Protein AF-A0A920US20-F1 (afdb_monomer_lite)

Structure (mmCIF, N/CA/C/O backbone):
data_AF-A0A920US20-F1
#
_entry.id   AF-A0A920US20-F1
#
loop_
_atom_site.group_PDB
_atom_site.id
_atom_site.type_symbol
_atom_site.label_atom_id
_atom_site.label_alt_id
_atom_site.label_comp_id
_atom_site.label_asym_id
_atom_site.label_entity_id
_atom_site.label_seq_id
_atom_site.pdbx_PDB_ins_code
_atom_site.Cartn_x
_atom_site.Cartn_y
_atom_site.Cartn_z
_atom_site.occupancy
_atom_site.B_iso_or_equiv
_atom_site.auth_seq_id
_atom_site.auth_comp_id
_atom_site.auth_asym_id
_atom_site.auth_atom_id
_atom_site.pdbx_PDB_model_num
ATOM 1 N N . MET A 1 1 ? -4.180 6.768 5.209 1.00 93.56 1 MET A N 1
ATOM 2 C CA . MET A 1 1 ? -3.061 7.690 4.934 1.00 93.56 1 MET A CA 1
ATOM 3 C C . MET A 1 1 ? -2.741 7.596 3.457 1.00 93.56 1 MET A C 1
ATOM 5 O O . MET A 1 1 ? -3.327 6.756 2.790 1.00 93.56 1 MET A O 1
ATOM 9 N N . ASP A 1 2 ? -1.893 8.463 2.949 1.00 95.25 2 ASP A N 1
ATOM 10 C CA . ASP A 1 2 ? -1.355 8.416 1.595 1.00 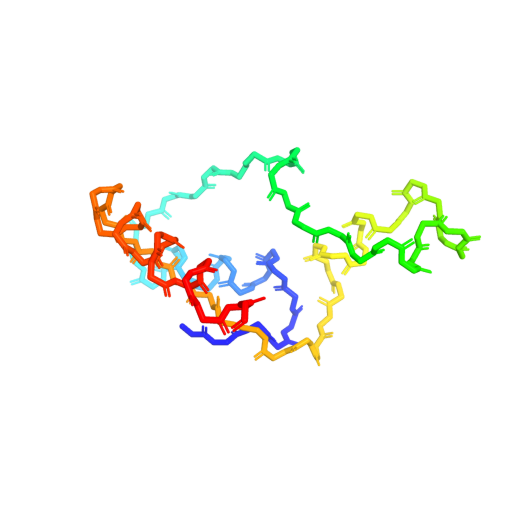95.25 2 ASP A CA 1
ATOM 11 C C . ASP A 1 2 ? 0.004 7.702 1.564 1.00 95.25 2 ASP A C 1
ATOM 13 O O . ASP A 1 2 ? 0.639 7.532 2.609 1.00 95.25 2 ASP A O 1
ATOM 17 N N . ILE A 1 3 ? 0.396 7.233 0.379 1.00 94.31 3 ILE A N 1
ATOM 18 C CA . ILE A 1 3 ? 1.720 6.675 0.096 1.00 94.31 3 ILE A CA 1
ATOM 19 C C . ILE A 1 3 ? 2.596 7.803 -0.452 1.00 94.31 3 ILE A C 1
ATOM 21 O O . ILE A 1 3 ? 2.386 8.254 -1.576 1.00 94.31 3 ILE A O 1
ATOM 25 N N . SER A 1 4 ? 3.569 8.256 0.336 1.00 94.25 4 SER A N 1
ATOM 26 C CA . SER A 1 4 ? 4.502 9.325 -0.050 1.00 94.25 4 SER A CA 1
ATOM 27 C C . SER A 1 4 ? 5.944 8.842 -0.107 1.00 94.25 4 SER A C 1
ATOM 29 O O . SER A 1 4 ? 6.672 9.206 -1.027 1.00 94.25 4 SER A O 1
ATOM 31 N N . ASP A 1 5 ? 6.340 8.000 0.850 1.00 93.25 5 ASP A N 1
ATOM 32 C CA . ASP A 1 5 ? 7.730 7.558 1.036 1.00 93.25 5 ASP A CA 1
ATOM 33 C C . ASP A 1 5 ? 7.934 6.112 0.553 1.00 93.25 5 ASP A C 1
ATOM 35 O O . ASP A 1 5 ? 9.020 5.549 0.670 1.00 93.25 5 ASP A O 1
ATOM 39 N N . GLY A 1 6 ? 6.864 5.513 0.035 1.00 94.00 6 GLY A N 1
ATOM 40 C CA . GLY A 1 6 ? 6.809 4.159 -0.485 1.00 94.00 6 GLY A CA 1
ATOM 41 C C . GLY A 1 6 ? 6.007 3.210 0.391 1.00 94.00 6 GLY A C 1
ATOM 42 O O . GLY A 1 6 ? 5.908 3.350 1.615 1.00 94.00 6 GLY A O 1
ATOM 43 N N . LEU A 1 7 ? 5.404 2.218 -0.268 1.00 95.25 7 LEU A N 1
ATOM 44 C CA . LEU A 1 7 ? 4.422 1.315 0.327 1.00 95.25 7 LEU A CA 1
ATOM 45 C C . LEU A 1 7 ? 4.945 0.648 1.604 1.00 95.25 7 LEU A C 1
ATOM 47 O O . LEU A 1 7 ? 4.233 0.578 2.606 1.00 95.25 7 LEU A O 1
ATOM 51 N N . VAL A 1 8 ? 6.191 0.169 1.590 1.00 95.81 8 VAL A N 1
ATOM 52 C CA . VAL A 1 8 ? 6.794 -0.522 2.738 1.00 95.81 8 VAL A CA 1
ATOM 53 C C . VAL A 1 8 ? 6.944 0.408 3.941 1.00 95.81 8 VAL A C 1
ATOM 55 O O . VAL A 1 8 ? 6.640 0.011 5.070 1.00 95.81 8 VAL A O 1
ATOM 58 N N . ASP A 1 9 ? 7.408 1.636 3.731 1.00 95.94 9 ASP A N 1
ATOM 59 C CA . ASP A 1 9 ? 7.665 2.566 4.827 1.00 95.94 9 ASP A CA 1
ATOM 60 C C . ASP A 1 9 ? 6.373 3.148 5.398 1.00 95.94 9 ASP A C 1
ATOM 62 O O . ASP A 1 9 ? 6.220 3.220 6.623 1.00 95.94 9 ASP A O 1
ATOM 66 N N . ASP A 1 10 ? 5.388 3.433 4.552 1.00 96.38 10 ASP A N 1
ATOM 67 C CA . ASP A 1 10 ? 4.078 3.890 5.008 1.00 96.38 10 ASP A CA 1
ATOM 68 C C . ASP A 1 10 ? 3.269 2.773 5.688 1.00 96.38 10 ASP A C 1
ATOM 70 O O . ASP A 1 10 ? 2.628 3.009 6.720 1.00 96.38 10 ASP A O 1
ATOM 74 N N . LEU A 1 11 ? 3.400 1.514 5.250 1.00 96.62 11 LEU A N 1
ATOM 75 C CA . LEU A 1 11 ? 2.850 0.367 5.982 1.00 96.62 11 LEU A CA 1
ATOM 76 C C . LEU A 1 11 ? 3.512 0.168 7.349 1.00 96.62 11 LEU A C 1
ATOM 78 O O . LEU A 1 11 ? 2.815 -0.143 8.317 1.00 96.62 11 LEU A O 1
ATOM 82 N N . LYS A 1 12 ? 4.831 0.382 7.481 1.00 96.62 12 LYS A N 1
ATOM 83 C CA . LYS A 1 12 ? 5.501 0.353 8.797 1.00 96.62 12 LYS A CA 1
ATOM 84 C C . LYS A 1 12 ? 4.950 1.438 9.719 1.00 96.62 12 LYS A C 1
ATOM 86 O O . LYS A 1 12 ? 4.729 1.162 10.901 1.00 96.62 12 LYS A O 1
ATOM 91 N N . LYS A 1 13 ? 4.724 2.658 9.213 1.00 97.00 13 LYS A N 1
ATOM 92 C CA . LYS A 1 13 ? 4.114 3.753 9.992 1.00 97.00 13 LYS A CA 1
ATOM 93 C C . LYS A 1 13 ? 2.709 3.366 10.462 1.00 97.00 13 LYS A C 1
ATOM 95 O O . LYS A 1 13 ? 2.413 3.509 11.649 1.00 97.00 13 LYS A O 1
ATOM 100 N N . LEU A 1 14 ? 1.886 2.804 9.573 1.00 97.00 14 LEU A N 1
ATOM 101 C CA . LEU A 1 14 ? 0.535 2.335 9.890 1.00 97.00 14 LEU A CA 1
ATOM 102 C C . LEU A 1 14 ? 0.523 1.195 10.922 1.00 97.00 14 LEU A C 1
ATOM 104 O O . LEU A 1 14 ? -0.264 1.214 11.868 1.00 97.00 14 LEU A O 1
ATOM 108 N N . ALA A 1 15 ? 1.407 0.209 10.762 1.00 97.44 15 ALA A N 1
ATOM 109 C CA . ALA A 1 15 ? 1.534 -0.923 11.676 1.00 97.44 15 ALA A CA 1
ATOM 110 C C . ALA A 1 15 ? 1.921 -0.459 13.089 1.00 97.44 15 ALA A C 1
ATOM 112 O O . ALA A 1 15 ? 1.299 -0.863 14.073 1.00 97.44 15 ALA A O 1
ATOM 113 N N . ARG A 1 16 ? 2.901 0.453 13.180 1.00 97.75 16 ARG A N 1
ATOM 114 C CA . ARG A 1 16 ? 3.354 1.049 14.445 1.00 97.75 16 ARG A CA 1
ATOM 115 C C . ARG A 1 16 ? 2.252 1.847 15.131 1.00 97.75 16 ARG A C 1
ATOM 117 O O . ARG A 1 16 ? 2.028 1.646 16.320 1.00 97.75 16 ARG A O 1
ATOM 124 N N . SER A 1 17 ? 1.549 2.718 14.404 1.00 97.69 17 SER A N 1
ATOM 125 C CA . SER A 1 17 ? 0.469 3.530 14.985 1.00 97.69 17 SER A CA 1
ATOM 126 C C . SER A 1 17 ? -0.728 2.689 15.436 1.00 97.69 17 SER A C 1
ATOM 128 O O . SER A 1 17 ? -1.406 3.053 16.393 1.00 97.69 17 SER A O 1
ATOM 130 N N . SER A 1 18 ? -0.950 1.542 14.789 1.00 97.25 18 SER A N 1
ATOM 131 C CA . SER A 1 18 ? -2.036 0.607 15.108 1.00 97.25 18 SER A CA 1
ATOM 132 C C . SER A 1 18 ? -1.633 -0.491 16.101 1.00 97.25 18 SER A C 1
ATOM 134 O O . SER A 1 18 ? -2.460 -1.340 16.424 1.00 97.25 18 SER A O 1
ATOM 136 N N . ASN A 1 19 ? -0.375 -0.507 16.561 1.00 97.69 19 ASN A N 1
ATOM 137 C CA . ASN A 1 19 ? 0.202 -1.556 17.407 1.00 97.69 19 ASN A CA 1
ATOM 138 C C . ASN A 1 19 ? -0.084 -2.982 16.887 1.00 97.69 19 ASN A C 1
ATOM 140 O O . ASN A 1 19 ? -0.534 -3.860 17.624 1.00 97.69 19 ASN A O 1
ATOM 144 N N . THR A 1 20 ? 0.138 -3.197 15.590 1.00 97.50 20 THR A N 1
ATOM 145 C CA . THR A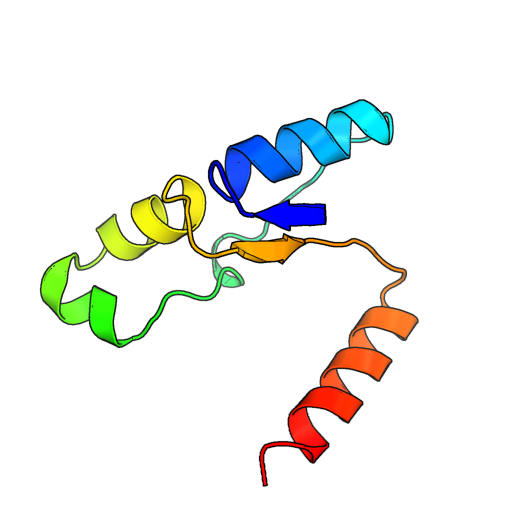 1 20 ? -0.126 -4.474 14.917 1.00 97.50 20 THR A CA 1
ATOM 146 C C . THR A 1 20 ? 1.009 -4.848 13.967 1.00 97.50 20 THR A C 1
ATOM 148 O O . THR A 1 20 ? 1.922 -4.062 13.722 1.00 97.50 20 THR A O 1
ATOM 151 N N . SER A 1 21 ? 0.948 -6.058 13.417 1.00 97.00 21 SER A N 1
ATOM 152 C CA . SER A 1 21 ? 1.789 -6.497 12.301 1.00 97.00 21 SER A CA 1
ATOM 153 C C . SER A 1 21 ? 0.960 -6.584 11.022 1.00 97.00 21 SER A C 1
ATOM 155 O O . SER A 1 21 ? -0.245 -6.831 11.072 1.00 97.00 21 SER A O 1
ATOM 157 N N . ILE A 1 22 ? 1.607 -6.389 9.874 1.00 96.50 22 ILE A N 1
ATOM 158 C CA . ILE A 1 22 ? 0.972 -6.463 8.555 1.00 96.50 22 ILE A CA 1
ATOM 159 C C . ILE A 1 22 ? 1.703 -7.522 7.735 1.00 96.50 22 ILE A C 1
ATOM 161 O O . ILE A 1 22 ? 2.926 -7.482 7.618 1.00 96.50 22 ILE A O 1
ATOM 165 N N . LEU A 1 23 ? 0.943 -8.463 7.179 1.00 95.75 23 LEU A N 1
ATOM 166 C CA . LEU A 1 23 ? 1.420 -9.431 6.199 1.00 95.75 23 LEU A CA 1
ATOM 167 C C . LEU A 1 23 ? 0.930 -8.994 4.819 1.00 95.75 23 LEU A C 1
ATOM 169 O O . LEU A 1 23 ? -0.260 -8.727 4.651 1.00 95.75 23 LEU A O 1
ATOM 173 N N . ILE A 1 24 ? 1.843 -8.931 3.855 1.00 93.19 24 ILE A N 1
ATOM 174 C CA . ILE A 1 24 ? 1.554 -8.508 2.485 1.00 93.19 24 ILE A CA 1
ATOM 175 C C . ILE A 1 24 ? 1.703 -9.714 1.564 1.00 93.19 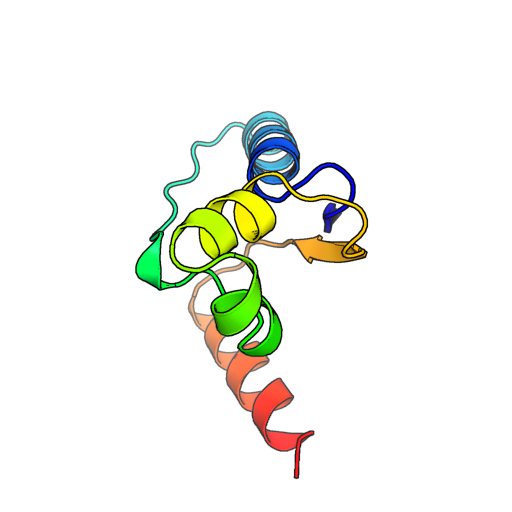24 ILE A C 1
ATOM 177 O O . ILE A 1 24 ? 2.706 -10.425 1.624 1.00 93.19 24 ILE A O 1
ATOM 181 N N . ASP A 1 25 ? 0.713 -9.925 0.703 1.00 93.56 25 ASP A N 1
ATOM 182 C CA . ASP A 1 25 ? 0.842 -10.820 -0.441 1.00 93.56 25 ASP A CA 1
ATOM 183 C C . ASP A 1 25 ? 1.488 -10.053 -1.597 1.00 93.56 25 ASP A C 1
ATOM 185 O O . ASP A 1 25 ? 0.870 -9.174 -2.199 1.00 93.56 25 ASP A O 1
ATOM 189 N N . MET A 1 26 ? 2.739 -10.394 -1.900 1.00 91.25 26 MET A N 1
ATOM 190 C CA . MET A 1 26 ? 3.515 -9.758 -2.965 1.00 91.25 26 MET A CA 1
ATOM 191 C C . MET A 1 26 ? 2.857 -9.883 -4.342 1.00 91.25 26 MET A C 1
ATOM 193 O O . MET A 1 26 ? 3.033 -9.003 -5.178 1.00 91.25 26 MET A O 1
ATOM 197 N N . SER A 1 27 ? 2.083 -10.946 -4.581 1.00 91.19 27 SER A N 1
ATOM 198 C CA . SER A 1 27 ? 1.405 -11.159 -5.864 1.00 91.19 27 SER A CA 1
ATOM 199 C C . SER A 1 27 ? 0.190 -10.251 -6.068 1.00 91.19 27 SER A C 1
ATOM 201 O O . SER A 1 27 ? -0.268 -10.085 -7.196 1.00 91.19 27 SER A O 1
ATOM 203 N N . ALA A 1 28 ? -0.318 -9.646 -4.990 1.00 91.31 28 ALA A N 1
ATOM 204 C CA . ALA A 1 28 ? -1.473 -8.756 -5.011 1.00 91.31 28 ALA A CA 1
ATOM 205 C C . ALA A 1 28 ? -1.094 -7.270 -5.143 1.00 91.31 28 ALA A C 1
ATOM 207 O O . ALA A 1 28 ? -1.987 -6.422 -5.204 1.00 91.31 28 ALA A O 1
ATOM 208 N N . ILE A 1 29 ? 0.202 -6.939 -5.164 1.00 91.31 29 ILE A N 1
ATOM 209 C CA . ILE A 1 29 ? 0.667 -5.559 -5.319 1.00 91.31 29 ILE A CA 1
ATOM 210 C C . ILE A 1 29 ? 0.491 -5.144 -6.784 1.00 91.31 29 ILE A C 1
ATOM 212 O O . ILE A 1 29 ? 1.078 -5.774 -7.668 1.00 91.31 29 ILE A O 1
ATOM 216 N N . PRO A 1 30 ? -0.305 -4.100 -7.071 1.00 88.88 30 PRO A N 1
ATOM 217 C CA . PRO A 1 30 ? -0.454 -3.611 -8.428 1.00 88.88 30 PRO A CA 1
ATOM 218 C C . PRO A 1 30 ? 0.852 -2.958 -8.886 1.00 88.88 30 PRO A C 1
ATOM 220 O O . PRO A 1 30 ? 1.409 -2.101 -8.207 1.00 88.88 30 PRO A O 1
ATOM 223 N N . VAL A 1 31 ? 1.318 -3.355 -10.066 1.00 90.19 31 VAL A N 1
ATOM 224 C CA . VAL A 1 31 ? 2.440 -2.724 -10.764 1.00 90.19 31 VAL A CA 1
ATOM 225 C C . VAL A 1 31 ? 1.903 -2.199 -12.087 1.00 90.19 31 VAL A C 1
ATOM 227 O O . VAL A 1 31 ? 1.220 -2.937 -12.805 1.00 90.19 31 VAL A O 1
ATOM 230 N N . ASP A 1 32 ? 2.189 -0.939 -12.426 1.00 87.62 32 ASP A N 1
ATOM 231 C CA . ASP A 1 32 ? 1.774 -0.403 -13.724 1.00 87.62 32 ASP A CA 1
ATOM 232 C C . ASP A 1 32 ? 2.437 -1.219 -14.844 1.00 87.62 32 ASP A C 1
ATOM 234 O O . ASP A 1 32 ? 3.661 -1.340 -14.933 1.00 87.62 32 ASP A O 1
ATOM 238 N N . SER A 1 33 ? 1.606 -1.760 -15.735 1.00 88.12 33 SER A N 1
ATOM 239 C CA . SER A 1 33 ? 2.021 -2.488 -16.936 1.00 88.12 33 SER A CA 1
ATOM 240 C C . SER A 1 33 ? 3.057 -1.750 -17.794 1.00 88.12 33 SER A C 1
ATOM 242 O O . SER A 1 33 ? 3.834 -2.399 -18.490 1.00 88.12 33 SER A O 1
ATOM 244 N N . LYS A 1 34 ? 3.107 -0.413 -17.735 1.00 89.56 34 LYS A N 1
ATOM 245 C CA . LYS A 1 34 ? 4.087 0.426 -18.443 1.00 89.56 34 LYS A CA 1
ATOM 246 C C . LYS A 1 34 ? 5.495 0.348 -17.8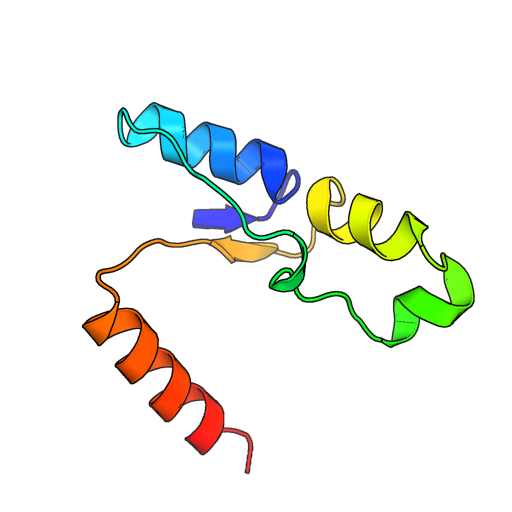58 1.00 89.56 34 LYS A C 1
ATOM 248 O O . LYS A 1 34 ? 6.445 0.674 -18.564 1.00 89.56 34 LYS A O 1
ATOM 253 N N . LEU A 1 35 ? 5.639 -0.071 -16.601 1.00 88.44 35 LEU A N 1
ATOM 254 C CA . LEU A 1 35 ? 6.935 -0.232 -15.942 1.00 88.44 35 LEU A CA 1
ATOM 255 C C . LEU A 1 35 ? 7.613 -1.542 -16.348 1.00 88.44 35 LEU A C 1
ATOM 257 O O . LEU A 1 35 ? 8.835 -1.578 -16.465 1.00 88.44 35 LEU A O 1
ATOM 261 N N . LEU A 1 36 ? 6.836 -2.585 -16.666 1.00 89.38 36 LEU A N 1
ATOM 262 C CA . LEU A 1 36 ? 7.367 -3.909 -17.009 1.00 89.38 36 LEU A CA 1
ATOM 263 C C . LEU A 1 36 ? 8.353 -3.901 -18.196 1.00 89.38 36 LEU A C 1
ATOM 265 O O . LEU A 1 36 ? 9.393 -4.543 -18.084 1.00 89.38 36 LEU A O 1
ATOM 269 N N . PRO A 1 37 ? 8.116 -3.185 -19.316 1.00 93.81 37 PRO A N 1
ATOM 270 C CA . PRO A 1 37 ? 9.082 -3.122 -20.416 1.00 93.81 37 PRO A CA 1
ATOM 271 C C . PRO A 1 37 ? 10.355 -2.331 -20.089 1.00 93.81 37 PRO A C 1
ATOM 273 O O . PRO A 1 37 ? 11.341 -2.464 -20.808 1.00 93.81 37 PRO A O 1
ATOM 276 N N . ILE A 1 38 ? 10.320 -1.479 -19.059 1.00 94.00 38 ILE A N 1
ATOM 277 C CA . ILE A 1 38 ? 11.416 -0.571 -18.692 1.00 94.00 38 ILE A CA 1
ATOM 278 C C . ILE A 1 38 ? 12.297 -1.214 -17.620 1.00 94.00 38 ILE A C 1
ATOM 280 O O . ILE A 1 38 ? 13.519 -1.209 -17.738 1.00 94.00 38 ILE A O 1
ATOM 284 N N . PHE A 1 39 ? 11.661 -1.774 -16.592 1.00 91.75 39 PHE A N 1
ATOM 285 C CA . PHE A 1 39 ? 12.313 -2.259 -15.382 1.00 91.75 39 PHE A CA 1
ATOM 286 C C . PHE A 1 39 ? 12.146 -3.760 -15.171 1.00 91.75 39 PHE A C 1
ATOM 288 O O . PHE A 1 39 ? 12.711 -4.280 -14.229 1.00 91.75 39 PHE A O 1
ATOM 295 N N . GLY A 1 40 ? 11.376 -4.479 -15.994 1.00 92.00 40 GLY A N 1
ATOM 296 C CA . GLY A 1 40 ? 11.267 -5.934 -15.888 1.00 92.00 40 GLY A CA 1
ATOM 297 C C . GLY A 1 40 ? 10.856 -6.402 -14.481 1.00 92.00 40 GLY A C 1
ATOM 298 O O . GLY A 1 40 ? 9.914 -5.843 -13.907 1.00 92.00 40 GLY A O 1
ATOM 299 N N . PRO A 1 41 ? 11.521 -7.424 -13.915 1.00 87.44 41 PRO A N 1
ATOM 300 C CA . PRO A 1 41 ? 11.277 -7.882 -12.548 1.00 87.44 41 PRO A CA 1
ATOM 301 C C . PRO A 1 41 ? 11.434 -6.793 -11.474 1.00 87.44 41 PRO A C 1
ATOM 303 O O . PRO A 1 41 ? 10.692 -6.810 -10.495 1.00 87.44 41 PRO A O 1
ATOM 306 N N . GLU A 1 42 ? 12.334 -5.826 -11.661 1.00 90.31 42 GLU A N 1
ATOM 307 C CA . GLU A 1 42 ? 12.615 -4.736 -10.718 1.00 90.31 42 GLU A CA 1
ATOM 308 C C . GLU A 1 42 ? 11.437 -3.755 -10.569 1.00 90.31 42 GLU A C 1
ATOM 310 O O . GLU A 1 42 ? 11.370 -2.994 -9.604 1.00 90.31 42 GLU A O 1
ATOM 315 N N . SER A 1 43 ? 10.440 -3.817 -11.458 1.00 91.56 43 SER A N 1
ATOM 316 C CA . SER A 1 43 ? 9.206 -3.021 -11.358 1.00 91.56 43 SER A CA 1
ATOM 317 C C . SER A 1 43 ? 8.495 -3.181 -10.006 1.00 91.56 43 SER A C 1
ATOM 319 O O . SER A 1 43 ? 7.861 -2.242 -9.526 1.00 91.56 43 SER A O 1
ATOM 321 N N . ILE A 1 44 ? 8.606 -4.354 -9.366 1.00 91.44 44 ILE A N 1
ATOM 322 C CA . ILE A 1 44 ? 8.025 -4.578 -8.035 1.00 91.44 44 ILE A CA 1
ATOM 323 C C . ILE A 1 44 ? 8.774 -3.811 -6.942 1.00 91.44 44 ILE A C 1
ATOM 325 O O . ILE A 1 44 ? 8.151 -3.329 -6.001 1.00 91.44 44 ILE A O 1
ATOM 329 N N . GLU A 1 45 ? 10.095 -3.657 -7.059 1.00 91.69 45 GLU A N 1
ATOM 330 C CA . GLU A 1 45 ? 10.876 -2.891 -6.086 1.00 91.69 45 GLU A CA 1
ATOM 331 C C . GLU A 1 45 ? 10.504 -1.411 -6.136 1.00 91.69 45 GLU A C 1
ATOM 333 O O . GLU A 1 45 ? 10.426 -0.770 -5.086 1.00 91.69 45 GLU A O 1
ATOM 338 N N . HIS A 1 46 ? 10.191 -0.903 -7.332 1.00 91.00 46 HIS A N 1
ATOM 339 C CA . HIS A 1 46 ? 9.627 0.431 -7.512 1.00 91.00 46 HIS A CA 1
ATOM 340 C C . HIS A 1 46 ? 8.240 0.563 -6.874 1.00 91.00 46 HIS A C 1
ATOM 342 O O . HIS A 1 46 ? 8.008 1.539 -6.182 1.00 91.00 46 HIS A O 1
ATOM 348 N N . ALA A 1 47 ? 7.346 -0.420 -7.004 1.00 91.62 47 ALA A N 1
ATOM 349 C CA . ALA A 1 47 ? 6.043 -0.366 -6.326 1.00 91.62 47 ALA A CA 1
ATOM 350 C C . ALA A 1 47 ? 6.145 -0.468 -4.787 1.00 91.62 47 ALA A C 1
ATOM 352 O O . ALA A 1 47 ? 5.269 -0.007 -4.058 1.00 91.62 47 ALA A O 1
ATOM 353 N N . LEU A 1 48 ? 7.201 -1.105 -4.272 1.00 93.06 48 LEU A N 1
ATOM 354 C CA . LEU A 1 48 ? 7.414 -1.283 -2.835 1.00 93.06 48 LEU A CA 1
ATOM 355 C C . LEU A 1 48 ? 8.076 -0.080 -2.160 1.00 93.06 48 LEU A C 1
ATOM 357 O O . LEU A 1 48 ? 7.701 0.274 -1.039 1.00 93.06 48 LEU A O 1
ATOM 361 N N . ASN A 1 49 ? 9.100 0.476 -2.807 1.00 92.94 49 ASN A N 1
ATOM 362 C CA . ASN A 1 49 ? 10.002 1.472 -2.225 1.00 92.94 49 ASN A CA 1
ATOM 363 C C . ASN A 1 49 ? 9.994 2.803 -2.983 1.00 92.94 49 ASN A C 1
ATOM 365 O O . ASN A 1 49 ? 10.555 3.780 -2.496 1.00 92.94 49 ASN A O 1
ATOM 369 N N . GLY A 1 50 ? 9.418 2.838 -4.185 1.00 86.44 50 GLY A N 1
ATOM 370 C CA . GLY A 1 50 ? 9.132 4.082 -4.883 1.00 86.44 50 GLY A CA 1
ATOM 371 C C . GLY A 1 50 ? 8.082 4.860 -4.106 1.00 86.44 50 GLY A C 1
ATOM 372 O O . GLY A 1 50 ? 7.163 4.275 -3.540 1.00 86.44 50 GLY A O 1
ATOM 373 N N . GLY A 1 51 ? 8.290 6.166 -4.011 1.00 87.12 51 GLY A N 1
ATOM 374 C CA . GLY A 1 51 ? 7.376 7.098 -3.370 1.00 87.12 51 GLY A CA 1
ATOM 375 C C . GLY A 1 51 ? 6.727 8.018 -4.396 1.00 87.12 51 GLY A C 1
ATOM 376 O O . GLY A 1 51 ? 6.792 7.775 -5.597 1.00 87.12 51 GLY A O 1
ATOM 377 N N . GLU A 1 52 ? 6.140 9.106 -3.904 1.00 89.19 52 GLU A N 1
ATOM 378 C CA . GLU A 1 52 ? 5.499 10.152 -4.720 1.00 89.19 52 GLU A CA 1
ATOM 379 C C . GLU A 1 52 ? 4.304 9.679 -5.574 1.00 89.19 52 GLU A C 1
ATOM 381 O O . GLU A 1 52 ? 3.804 10.435 -6.407 1.00 89.19 52 GLU A O 1
ATOM 386 N N . ASP A 1 53 ? 3.793 8.467 -5.337 1.00 85.44 53 ASP A N 1
ATOM 387 C CA . ASP A 1 53 ? 2.570 7.966 -5.976 1.00 85.44 53 ASP A CA 1
ATOM 388 C C . ASP A 1 53 ? 1.310 8.663 -5.431 1.00 85.44 53 ASP A C 1
ATOM 390 O O . ASP A 1 53 ? 0.312 8.802 -6.136 1.00 85.44 53 ASP A O 1
ATOM 394 N N . TYR A 1 54 ? 1.344 9.111 -4.168 1.00 89.38 54 TYR A N 1
ATOM 395 C CA . TYR A 1 54 ? 0.232 9.754 -3.451 1.00 89.38 54 TYR A CA 1
ATOM 396 C C . TYR A 1 54 ? -1.081 8.949 -3.462 1.00 89.38 54 TYR A C 1
ATOM 398 O O . TYR A 1 54 ? -2.177 9.499 -3.319 1.00 89.38 54 TYR A O 1
ATOM 406 N N . GLU A 1 55 ? -0.974 7.626 -3.583 1.00 92.50 55 GLU A N 1
ATOM 407 C CA . GLU A 1 55 ? -2.105 6.703 -3.535 1.00 92.50 55 GLU A CA 1
ATOM 408 C C . GLU A 1 55 ? -2.645 6.521 -2.111 1.00 92.50 55 GLU A C 1
ATOM 410 O O . GLU A 1 55 ? -1.950 6.733 -1.115 1.00 92.50 55 GLU A O 1
ATOM 415 N N . LEU A 1 56 ? -3.905 6.094 -1.986 1.00 93.31 56 LEU A N 1
ATOM 416 C CA . LEU A 1 56 ? -4.537 5.893 -0.679 1.00 93.31 56 LEU A CA 1
ATOM 417 C C . LEU A 1 56 ? -4.190 4.532 -0.061 1.00 93.31 56 LEU A C 1
ATOM 419 O O . LEU A 1 56 ? -4.564 3.478 -0.572 1.00 93.31 56 LEU A O 1
ATOM 423 N N . LEU A 1 57 ? -3.610 4.566 1.139 1.00 94.44 57 LEU A N 1
ATOM 424 C CA . LEU A 1 57 ? -3.335 3.411 1.988 1.00 94.44 57 LEU A CA 1
ATOM 425 C C . LEU A 1 57 ? -4.293 3.345 3.188 1.00 94.44 57 LEU A C 1
ATOM 427 O O . LEU A 1 57 ? -4.333 4.235 4.049 1.00 94.44 57 LEU A O 1
ATOM 431 N N . PHE A 1 58 ? -5.052 2.253 3.290 1.00 94.81 58 PHE A N 1
ATOM 432 C CA . PHE A 1 58 ? -5.997 2.028 4.384 1.00 94.81 58 PHE A CA 1
ATOM 433 C C . PHE A 1 58 ? -6.214 0.539 4.683 1.00 94.81 58 PHE A C 1
ATOM 435 O O . PHE A 1 58 ? -5.921 -0.331 3.867 1.00 94.81 58 PHE A O 1
ATOM 442 N N . THR A 1 59 ? -6.775 0.251 5.859 1.00 95.62 59 THR A N 1
ATOM 443 C CA . THR A 1 59 ? -7.236 -1.085 6.256 1.00 95.62 59 THR A CA 1
ATOM 444 C C . THR A 1 59 ? -8.720 -1.038 6.601 1.00 95.62 59 THR A C 1
ATOM 446 O O . THR A 1 59 ? -9.242 -0.026 7.070 1.00 95.62 59 THR A O 1
ATOM 449 N N . ALA A 1 60 ? -9.429 -2.134 6.343 1.00 95.50 60 ALA A N 1
ATOM 450 C CA . ALA A 1 60 ? -10.831 -2.283 6.709 1.00 95.50 60 ALA A CA 1
ATOM 451 C C . ALA A 1 60 ? -11.194 -3.774 6.823 1.00 95.50 60 ALA A C 1
ATOM 453 O O . ALA A 1 60 ? -10.528 -4.616 6.214 1.00 95.50 60 ALA A O 1
ATOM 454 N N . PRO A 1 61 ? -12.269 -4.129 7.549 1.00 96.69 61 PRO A N 1
ATOM 455 C CA . PRO A 1 61 ? -12.838 -5.470 7.500 1.00 96.69 61 PRO A CA 1
ATOM 456 C C . PRO A 1 61 ? -13.106 -5.920 6.059 1.00 96.69 61 PRO A C 1
ATOM 458 O O . PRO A 1 61 ? -13.567 -5.135 5.228 1.00 96.69 61 PRO A O 1
ATOM 461 N N . SER A 1 62 ? -12.892 -7.204 5.775 1.00 93.75 62 SER A N 1
ATOM 462 C CA . SER A 1 62 ? -12.981 -7.764 4.416 1.00 93.75 62 SER A CA 1
ATOM 463 C C . SER A 1 62 ? -14.321 -7.493 3.718 1.00 93.75 62 SER A C 1
ATOM 465 O O . SER A 1 62 ? -14.358 -7.274 2.509 1.00 93.75 62 SER A O 1
ATOM 467 N N . VAL A 1 63 ? -15.425 -7.446 4.469 1.00 96.12 63 VAL A N 1
ATOM 468 C CA . VAL A 1 63 ? -16.760 -7.097 3.951 1.00 96.12 63 VAL A CA 1
ATOM 469 C C . VAL A 1 63 ? -16.803 -5.662 3.417 1.00 96.12 63 VAL A C 1
ATOM 471 O O . VAL A 1 63 ? -17.402 -5.412 2.372 1.00 96.12 63 VAL A O 1
ATOM 474 N N . ILE A 1 64 ? -16.147 -4.721 4.101 1.00 95.81 64 ILE A N 1
ATOM 475 C CA . ILE A 1 64 ? -16.077 -3.321 3.671 1.00 95.81 64 ILE A CA 1
ATOM 476 C C . ILE A 1 64 ? -15.211 -3.206 2.416 1.00 95.81 64 ILE A C 1
ATOM 478 O O . ILE A 1 64 ? -15.656 -2.600 1.444 1.00 95.81 64 ILE A O 1
ATOM 482 N N . VAL A 1 65 ? -14.037 -3.850 2.391 1.00 92.88 65 VAL A N 1
ATOM 483 C CA . VAL A 1 65 ? -13.142 -3.850 1.217 1.00 92.88 65 VAL A CA 1
ATOM 484 C C . VAL A 1 65 ? -13.865 -4.381 -0.025 1.00 92.88 65 VAL A C 1
ATOM 486 O O . VAL A 1 65 ? -13.882 -3.710 -1.054 1.00 92.88 65 VAL A O 1
ATOM 489 N N . LYS A 1 66 ? -14.567 -5.517 0.091 1.00 90.38 66 LYS A N 1
ATOM 490 C CA . LYS A 1 66 ? -15.367 -6.091 -1.008 1.00 90.38 66 LYS A CA 1
ATOM 491 C C . LYS A 1 66 ? -16.462 -5.145 -1.506 1.00 90.38 66 LYS A C 1
ATOM 493 O O . LYS A 1 66 ? -16.743 -5.084 -2.701 1.00 90.38 66 LYS A O 1
ATOM 498 N N . ASN A 1 67 ? -17.101 -4.407 -0.600 1.00 93.38 67 ASN A N 1
ATOM 499 C CA . ASN A 1 67 ? -18.130 -3.436 -0.969 1.00 93.38 67 ASN A CA 1
ATOM 500 C C . ASN A 1 67 ? -17.550 -2.210 -1.685 1.00 93.38 67 ASN A C 1
ATOM 502 O O . ASN A 1 67 ? -18.206 -1.678 -2.580 1.00 93.38 67 ASN A O 1
ATOM 506 N N . ILE A 1 68 ? -16.349 -1.764 -1.304 1.00 90.25 68 ILE A N 1
ATOM 507 C CA . ILE A 1 68 ? -15.640 -0.673 -1.983 1.00 90.25 68 ILE A CA 1
ATOM 508 C C . ILE A 1 68 ? -15.217 -1.124 -3.381 1.00 90.25 68 ILE A C 1
ATOM 510 O O . ILE A 1 68 ? -15.571 -0.449 -4.341 1.00 90.25 68 ILE A O 1
ATOM 514 N N . GLN A 1 69 ? -14.567 -2.286 -3.510 1.00 85.38 69 GLN A N 1
ATOM 515 C CA . GLN A 1 69 ? -14.134 -2.843 -4.800 1.00 85.38 69 GLN A CA 1
ATOM 516 C C . GLN A 1 69 ? -15.284 -2.896 -5.813 1.00 85.38 69 GLN A C 1
ATOM 518 O O . GLN A 1 69 ? -15.180 -2.314 -6.889 1.00 85.38 69 GLN A O 1
ATOM 523 N N . ARG A 1 70 ? -16.440 -3.447 -5.414 1.00 83.06 70 ARG A N 1
ATOM 524 C CA . ARG A 1 70 ? -17.635 -3.491 -6.273 1.00 83.06 70 ARG A CA 1
ATOM 525 C C . ARG A 1 70 ? -18.094 -2.101 -6.728 1.00 83.06 70 ARG A C 1
ATOM 527 O O . ARG A 1 70 ? -18.562 -1.944 -7.845 1.00 83.06 70 ARG A O 1
ATOM 534 N N . LYS A 1 71 ? -18.024 -1.087 -5.860 1.00 78.19 71 LYS A N 1
ATOM 535 C CA . LYS A 1 71 ? -18.462 0.279 -6.200 1.00 78.19 71 LYS A CA 1
ATOM 536 C C . LYS A 1 71 ? -17.460 1.027 -7.077 1.00 78.19 71 LYS A C 1
ATOM 538 O O . LYS A 1 71 ? -17.880 1.908 -7.821 1.00 78.19 71 LYS A O 1
ATOM 543 N N . VAL A 1 72 ? -16.172 0.711 -6.960 1.00 77.06 72 VAL A N 1
ATOM 544 C CA . VAL A 1 72 ? -15.109 1.310 -7.776 1.00 77.06 72 VAL A CA 1
ATOM 545 C C . VAL A 1 72 ? -15.171 0.760 -9.201 1.00 77.06 72 VAL A C 1
ATOM 547 O O . VAL A 1 72 ? -15.191 1.551 -10.136 1.00 77.06 72 VAL A O 1
ATOM 550 N N . GLU A 1 73 ? -15.351 -0.553 -9.373 1.00 65.50 73 GLU A N 1
ATOM 551 C CA . GLU A 1 73 ? -15.514 -1.183 -10.697 1.00 65.50 73 GLU A CA 1
ATOM 552 C C . GLU A 1 73 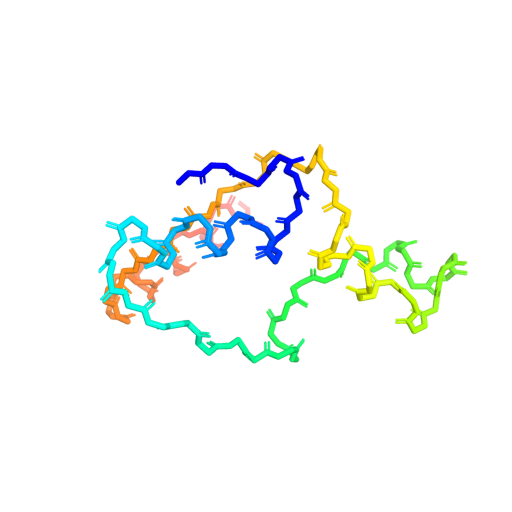? -16.722 -0.638 -11.481 1.00 65.50 73 GLU A C 1
ATOM 554 O O . GLU A 1 73 ? -16.660 -0.490 -12.697 1.00 65.50 73 GLU A O 1
ATOM 559 N N . VAL A 1 74 ? -17.809 -0.268 -10.794 1.00 51.19 74 VAL A N 1
ATOM 560 C CA . VAL A 1 74 ? -19.029 0.280 -11.424 1.00 51.19 74 VAL A CA 1
ATOM 561 C C . VAL A 1 74 ? -18.832 1.700 -11.978 1.00 51.19 74 VAL A C 1
ATOM 563 O O . VAL A 1 74 ? -19.617 2.138 -12.812 1.00 51.19 74 VAL A O 1
ATOM 566 N N . LYS A 1 75 ? -17.801 2.435 -11.543 1.00 42.06 75 LYS A N 1
A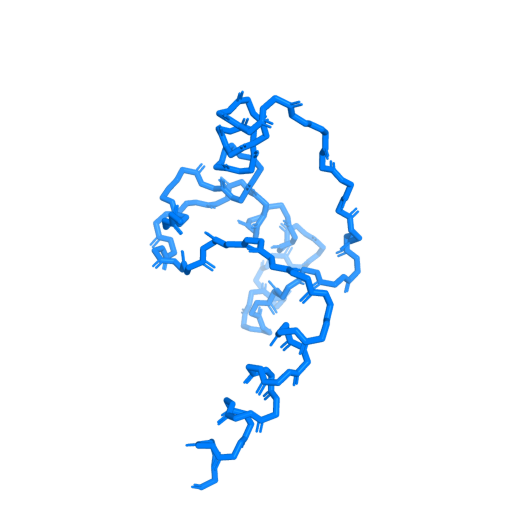TOM 567 C CA . LYS A 1 75 ? -17.522 3.802 -12.024 1.00 42.06 75 LYS A CA 1
ATOM 568 C C . LYS A 1 75 ? -16.524 3.869 -13.182 1.00 42.06 75 LYS A C 1
ATOM 570 O O . LYS A 1 75 ? -16.295 4.959 -13.697 1.00 42.06 75 LYS A O 1
ATOM 575 N N . SER A 1 76 ? -15.936 2.743 -13.577 1.00 40.28 76 SER A N 1
ATOM 576 C CA . SER A 1 76 ? -14.962 2.659 -14.673 1.00 40.28 76 SER A CA 1
ATOM 577 C C . SER A 1 76 ? -15.578 2.199 -16.005 1.00 40.28 76 SER A C 1
ATOM 579 O O . SER A 1 76 ? -14.833 1.805 -16.901 1.00 40.28 76 SER A O 1
ATOM 581 N N . GLN A 1 77 ? -16.912 2.250 -16.138 1.00 35.44 77 GLN A N 1
ATOM 582 C CA . GLN A 1 77 ? -17.648 2.078 -17.400 1.00 35.44 77 GLN A CA 1
ATOM 583 C C . GLN A 1 77 ? -18.245 3.399 -17.880 1.00 35.44 77 GLN A C 1
ATOM 585 O O . GLN A 1 77 ? -18.759 4.154 -17.023 1.00 35.44 77 GLN A O 1
#

Radius of gyration: 14.01 Å; chains: 1; bounding box: 32×21×38 Å

Foldseek 3Di:
DWFAQFDQVVVVVVCVVVVHDDDDDLVPQDFPPVCCVVQNPCSSVCNGGPGPPRHDDDDDPPVVVVVVVVVVVVVVD

Sequence (77 aa):
MDISDGLVDDLKKLARSSNTSILIDMSAIPVDSKLLPIFGPESIEHALNGGEDYELLFTAPSVIVKNIQRKVEVKSQ

Secondary structure (DSSP, 8-state):
-B-SS-HHHHHHHHHHHTT------GGGS---TTTHHHHGGGHHHHHHH------B-----HHHHHHHHHHHHTT--

pLDDT: mean 89.45, std 12.24, range [35.44, 97.75]